Protein AF-A0A7Z9QP54-F1 (afdb_monomer_lite)

pLDDT: mean 73.48, std 19.68, range [30.89, 96.12]

Sequence (107 aa):
MEQYLAETIDINADGEYIERSTGVCNAVCNRSLRLAANALNRPDLLEPVRRNLDLSYHMLHADGTVVTSFSQRQDHGTRVVLVNMVDSYYSMARRDGNGFYAAVADW

Radius of gyration: 15.36 Å; chains: 1; bounding box: 36×28×47 Å

Structure (mmCIF, N/CA/C/O backbone):
data_AF-A0A7Z9QP54-F1
#
_entry.id   AF-A0A7Z9QP54-F1
#
loop_
_atom_site.group_PDB
_atom_site.id
_atom_site.type_symbol
_atom_site.label_atom_id
_atom_site.label_alt_id
_atom_site.label_comp_id
_atom_site.label_asym_id
_atom_site.label_entity_id
_atom_site.label_seq_id
_atom_site.pdbx_PDB_ins_code
_atom_site.Cartn_x
_atom_site.Cartn_y
_atom_site.Cartn_z
_atom_site.occupancy
_atom_site.B_iso_or_equiv
_atom_site.auth_seq_id
_atom_site.auth_comp_id
_atom_site.auth_asym_id
_atom_site.auth_atom_id
_atom_site.pdbx_PDB_model_num
ATOM 1 N N . MET A 1 1 ? -11.827 15.262 21.844 1.00 39.88 1 MET A N 1
ATOM 2 C CA . MET A 1 1 ? -10.782 14.219 21.728 1.00 39.88 1 MET A CA 1
ATOM 3 C C . MET A 1 1 ? -10.841 13.478 20.388 1.00 39.88 1 MET A C 1
ATOM 5 O O . MET A 1 1 ? -9.857 12.862 20.021 1.00 39.88 1 MET A O 1
ATOM 9 N N . GLU A 1 2 ? -11.927 13.596 19.613 1.00 42.34 2 GLU A N 1
ATOM 10 C CA . GLU A 1 2 ? -12.082 12.929 18.303 1.00 42.34 2 GLU A CA 1
ATOM 11 C C . GLU A 1 2 ? -11.486 13.699 17.108 1.00 42.34 2 GLU A C 1
ATOM 13 O O . GLU A 1 2 ? -11.373 13.157 16.016 1.00 42.34 2 GLU A O 1
ATOM 18 N N . GLN A 1 3 ? -11.063 14.952 17.298 1.00 38.28 3 GLN A N 1
ATOM 19 C CA . GLN A 1 3 ? -10.601 15.815 16.203 1.00 38.28 3 GLN A CA 1
ATOM 20 C C . GLN A 1 3 ? -9.215 15.433 15.652 1.00 38.28 3 GLN A C 1
ATOM 22 O O . GLN A 1 3 ? -8.909 15.770 14.518 1.00 38.28 3 GLN A O 1
ATOM 27 N N . TYR A 1 4 ? -8.416 14.676 16.412 1.00 41.81 4 TYR A N 1
ATOM 28 C CA . TYR A 1 4 ? -7.112 14.166 15.964 1.00 41.81 4 TYR A CA 1
ATOM 29 C C . TYR A 1 4 ? -7.232 12.918 15.066 1.00 41.81 4 TYR A C 1
ATOM 31 O O . TYR A 1 4 ? -6.280 12.534 14.403 1.00 41.81 4 TYR A O 1
ATOM 39 N N . LEU A 1 5 ? -8.410 12.279 15.020 1.00 45.19 5 LEU A N 1
ATOM 40 C CA . LEU A 1 5 ? -8.673 11.103 14.177 1.00 45.19 5 LEU A CA 1
ATOM 41 C C . LEU A 1 5 ? -9.434 11.447 12.883 1.00 45.19 5 LEU A C 1
ATOM 43 O O . LEU A 1 5 ? -9.745 10.554 12.096 1.00 45.19 5 LEU A O 1
ATOM 47 N N . ALA A 1 6 ? -9.777 12.727 12.704 1.00 46.09 6 ALA A N 1
ATOM 48 C CA . ALA A 1 6 ? -10.460 13.250 11.523 1.00 46.09 6 ALA A CA 1
ATOM 49 C C . ALA A 1 6 ? -9.482 13.735 10.441 1.00 46.09 6 ALA A C 1
ATOM 51 O O . ALA A 1 6 ? -9.923 14.088 9.348 1.00 46.09 6 ALA A O 1
ATOM 52 N N . GLU A 1 7 ? -8.176 13.748 10.727 1.00 56.44 7 GLU A N 1
ATOM 53 C CA . GLU A 1 7 ? -7.161 13.935 9.695 1.00 56.44 7 GLU A CA 1
ATOM 54 C C . GLU A 1 7 ? -7.234 12.750 8.727 1.00 56.44 7 GLU A C 1
ATOM 56 O O . GLU A 1 7 ? -6.937 11.601 9.060 1.00 56.44 7 GLU A O 1
ATOM 61 N N . THR A 1 8 ? -7.720 13.034 7.520 1.00 66.81 8 THR A N 1
ATOM 62 C CA . THR A 1 8 ? -7.589 12.144 6.370 1.00 66.81 8 THR A CA 1
ATOM 63 C C . THR A 1 8 ? -6.121 11.805 6.160 1.00 66.81 8 THR A C 1
ATOM 65 O O . THR A 1 8 ? -5.251 12.637 6.401 1.00 66.81 8 THR A O 1
ATOM 68 N N . ILE A 1 9 ? -5.850 10.586 5.693 1.00 75.62 9 ILE A N 1
ATOM 69 C CA . ILE A 1 9 ? -4.492 10.175 5.332 1.00 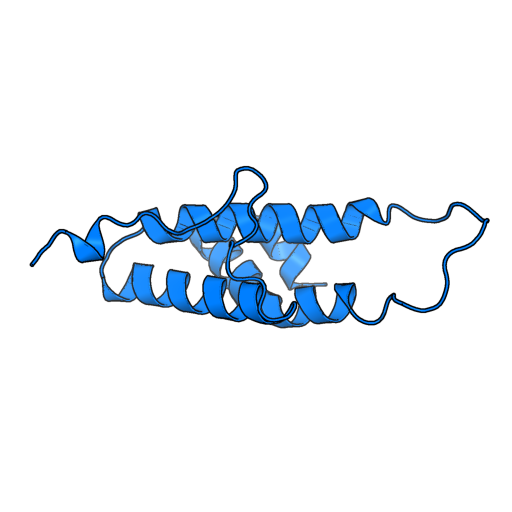75.62 9 ILE A CA 1
ATOM 70 C C . ILE A 1 9 ? -3.906 11.199 4.359 1.00 75.62 9 ILE A C 1
ATOM 72 O O . ILE A 1 9 ? -4.522 11.486 3.332 1.00 75.62 9 ILE A O 1
ATOM 76 N N . ASP A 1 10 ? -2.738 11.737 4.705 1.00 76.69 10 ASP A N 1
ATOM 77 C CA . ASP A 1 10 ? -2.082 12.810 3.961 1.00 76.69 10 ASP A CA 1
ATOM 78 C C . ASP A 1 10 ? -1.413 12.251 2.695 1.00 76.69 10 ASP A C 1
ATOM 80 O O . ASP A 1 10 ? -0.221 11.927 2.654 1.00 76.69 10 ASP A O 1
ATOM 84 N N . ILE A 1 11 ? -2.249 12.034 1.679 1.00 77.50 11 ILE A N 1
ATOM 85 C CA . ILE A 1 11 ? -1.896 11.515 0.360 1.00 77.50 11 ILE A CA 1
ATOM 86 C C . ILE A 1 11 ? -2.300 12.543 -0.696 1.00 77.50 11 ILE A C 1
ATOM 88 O O . ILE A 1 11 ? -3.422 13.059 -0.687 1.00 77.50 11 ILE A O 1
ATOM 92 N N . ASN A 1 12 ? -1.386 12.864 -1.610 1.00 78.19 12 ASN A N 1
ATOM 93 C CA . ASN A 1 12 ? -1.694 13.771 -2.710 1.00 78.19 12 ASN A CA 1
ATOM 94 C C . ASN A 1 12 ? -2.572 13.081 -3.777 1.00 78.19 12 ASN A C 1
ATOM 96 O O . ASN A 1 12 ? -2.871 11.886 -3.705 1.00 78.19 12 ASN A O 1
ATOM 100 N N . ALA A 1 13 ? -3.009 13.851 -4.777 1.00 76.06 13 ALA A N 1
ATOM 101 C CA . ALA A 1 13 ? -3.847 13.336 -5.861 1.00 76.06 13 ALA A CA 1
ATOM 102 C C . ALA A 1 13 ? -3.160 12.225 -6.674 1.00 76.06 13 ALA A C 1
ATOM 104 O O . ALA A 1 13 ? -3.844 11.337 -7.180 1.00 76.06 13 ALA A O 1
ATOM 105 N N . ASP A 1 14 ? -1.831 12.261 -6.755 1.00 70.25 14 ASP A N 1
ATOM 106 C CA . ASP A 1 14 ? -1.015 11.296 -7.485 1.00 70.25 14 ASP A CA 1
ATOM 107 C C . ASP A 1 14 ? -0.797 9.987 -6.712 1.00 70.25 14 ASP A C 1
ATOM 109 O O . ASP A 1 14 ? -0.373 9.005 -7.304 1.00 70.25 14 ASP A O 1
ATOM 113 N N . GLY A 1 15 ? -1.116 9.927 -5.414 1.00 70.75 15 GLY A N 1
ATOM 114 C CA . GLY A 1 15 ? -0.930 8.729 -4.590 1.00 70.75 15 GLY A CA 1
ATOM 115 C C . GLY A 1 15 ? 0.381 8.695 -3.794 1.00 70.75 15 GLY A C 1
ATOM 116 O O . GLY A 1 15 ? 0.723 7.660 -3.217 1.00 70.75 15 GLY A O 1
ATOM 117 N N . GLU A 1 16 ? 1.122 9.800 -3.727 1.00 76.25 16 GLU A N 1
ATOM 118 C CA . GLU A 1 1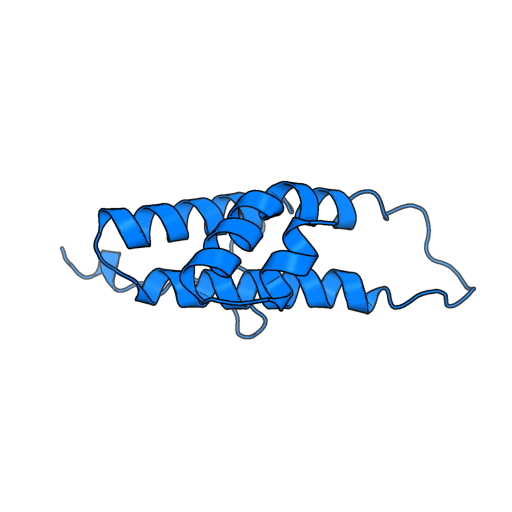6 ? 2.280 9.942 -2.842 1.00 76.25 16 GLU A CA 1
ATOM 119 C C . GLU A 1 16 ? 1.840 10.372 -1.447 1.00 76.25 16 GLU A C 1
ATOM 121 O O . GLU A 1 16 ? 1.105 11.350 -1.276 1.00 76.25 16 GLU A O 1
ATOM 126 N N . TYR A 1 17 ? 2.339 9.668 -0.433 1.00 80.25 17 TYR A N 1
ATOM 127 C CA . TYR A 1 17 ? 2.253 10.148 0.939 1.00 80.25 17 TYR A CA 1
ATOM 128 C C . TYR A 1 17 ? 3.154 11.375 1.104 1.00 80.25 17 TYR A C 1
ATOM 130 O O . TYR A 1 17 ? 4.283 11.404 0.611 1.00 80.25 17 TYR A O 1
ATOM 138 N N . ILE A 1 18 ? 2.665 12.393 1.808 1.00 67.62 18 ILE A N 1
ATOM 139 C CA . ILE A 1 18 ? 3.360 13.684 1.922 1.00 67.62 18 ILE A CA 1
ATOM 140 C C . ILE A 1 18 ? 4.608 13.610 2.823 1.00 67.62 18 ILE A C 1
ATOM 142 O O . ILE A 1 18 ? 5.519 14.435 2.693 1.00 67.62 18 ILE A O 1
ATOM 146 N N . GLU A 1 19 ? 4.733 12.586 3.674 1.00 59.88 19 GLU A N 1
ATOM 147 C CA . GLU A 1 19 ? 5.921 12.384 4.509 1.00 59.88 19 GLU A CA 1
ATOM 148 C C . GLU A 1 19 ? 7.141 11.924 3.676 1.00 59.88 19 GLU A C 1
ATOM 150 O O . GLU A 1 19 ? 7.387 10.740 3.448 1.00 59.88 19 GLU A O 1
ATOM 155 N N . ARG A 1 20 ? 7.939 12.901 3.224 1.00 54.81 20 ARG A N 1
ATOM 156 C CA . ARG A 1 20 ? 9.141 12.760 2.373 1.00 54.81 20 ARG A CA 1
ATOM 157 C C . ARG A 1 20 ? 10.380 12.159 3.064 1.00 54.81 20 ARG A C 1
ATOM 159 O O . ARG A 1 20 ? 11.502 12.616 2.836 1.00 54.81 20 ARG A O 1
ATOM 166 N N . SER A 1 21 ? 10.232 11.122 3.877 1.00 43.34 21 SER A N 1
ATOM 167 C CA . SER A 1 21 ? 11.365 10.518 4.591 1.00 43.34 21 SER A CA 1
ATOM 168 C C . SER A 1 21 ? 11.779 9.182 3.969 1.00 43.34 21 SER A C 1
ATOM 170 O O . SER A 1 21 ? 11.606 8.128 4.562 1.00 43.34 21 SER A O 1
ATOM 172 N N . THR A 1 22 ? 12.450 9.219 2.812 1.00 44.16 22 THR A N 1
ATOM 173 C CA . THR A 1 22 ? 13.074 8.050 2.140 1.00 44.16 22 THR A CA 1
ATOM 174 C C . THR A 1 22 ? 12.078 7.140 1.399 1.00 44.16 22 THR A C 1
ATOM 176 O O . THR A 1 22 ? 11.003 6.841 1.900 1.00 44.16 22 THR A O 1
ATOM 179 N N . GLY A 1 23 ? 12.448 6.608 0.224 1.00 51.28 23 GLY A N 1
ATOM 180 C CA . GLY A 1 23 ? 11.596 5.721 -0.603 1.00 51.28 23 GLY A CA 1
ATOM 181 C C . GLY A 1 23 ? 11.099 4.426 0.073 1.00 51.28 23 GLY A C 1
ATOM 182 O O . GLY A 1 23 ? 10.314 3.685 -0.509 1.00 51.28 23 GLY A O 1
ATOM 183 N N . VAL A 1 24 ? 11.521 4.159 1.313 1.00 58.75 24 VAL A N 1
ATOM 184 C CA . VAL A 1 24 ? 11.032 3.071 2.176 1.00 58.75 24 VAL A CA 1
ATOM 185 C C . VAL A 1 24 ? 9.700 3.428 2.861 1.00 58.75 24 VAL A C 1
ATOM 187 O O . VAL A 1 24 ? 8.942 2.521 3.206 1.00 58.75 24 VAL A O 1
ATOM 190 N N . CYS A 1 25 ? 9.367 4.717 3.019 1.00 70.62 25 CYS A N 1
ATOM 191 C CA . CYS A 1 25 ? 8.150 5.143 3.719 1.00 70.62 25 CYS A CA 1
ATOM 192 C C . CYS A 1 25 ? 6.873 4.611 3.070 1.00 70.62 25 CYS A C 1
ATOM 194 O O . CYS A 1 25 ? 6.013 4.116 3.785 1.00 70.62 25 CYS A O 1
ATOM 196 N N . ASN A 1 26 ? 6.766 4.585 1.741 1.00 79.50 26 ASN A N 1
ATOM 197 C CA . ASN A 1 26 ? 5.547 4.108 1.079 1.00 79.50 26 ASN A CA 1
ATOM 198 C C . ASN A 1 26 ? 5.205 2.650 1.441 1.00 79.50 26 ASN A C 1
ATOM 200 O O . ASN A 1 26 ? 4.051 2.332 1.723 1.00 79.50 26 ASN A O 1
ATOM 204 N N . ALA A 1 27 ? 6.207 1.767 1.516 1.00 83.69 27 ALA A N 1
ATOM 205 C CA . ALA A 1 27 ? 6.009 0.380 1.937 1.00 83.69 27 ALA A CA 1
ATOM 206 C C . ALA A 1 27 ? 5.551 0.280 3.403 1.00 83.69 27 ALA A C 1
ATOM 208 O O . ALA A 1 27 ? 4.636 -0.481 3.728 1.00 83.69 27 ALA A O 1
ATOM 209 N N . VAL A 1 28 ? 6.156 1.080 4.287 1.00 85.81 28 VAL A N 1
ATOM 210 C CA . VAL A 1 28 ? 5.802 1.132 5.714 1.00 85.81 28 VAL A CA 1
ATOM 211 C C . VAL A 1 28 ? 4.394 1.700 5.908 1.00 85.81 28 VAL A C 1
ATOM 213 O O . VAL A 1 28 ? 3.605 1.114 6.653 1.00 85.81 28 VAL A O 1
ATOM 216 N N . CYS A 1 29 ? 4.045 2.780 5.209 1.00 88.25 29 CYS A N 1
ATOM 217 C CA . CYS A 1 29 ? 2.724 3.403 5.220 1.00 88.25 29 CYS A CA 1
ATOM 218 C C . CYS A 1 29 ? 1.659 2.430 4.709 1.00 88.25 29 CYS A C 1
ATOM 220 O O . CYS A 1 29 ? 0.688 2.175 5.420 1.00 88.25 29 CYS A O 1
ATOM 222 N N . ASN A 1 30 ? 1.878 1.798 3.550 1.00 91.25 30 ASN A N 1
ATOM 223 C CA . ASN A 1 30 ? 0.954 0.806 2.994 1.00 91.25 30 ASN A CA 1
ATOM 224 C C . ASN A 1 30 ? 0.710 -0.343 3.973 1.00 91.25 30 ASN A C 1
ATOM 226 O O . ASN A 1 30 ? -0.437 -0.698 4.251 1.00 91.25 30 ASN A O 1
ATOM 230 N N . ARG A 1 31 ? 1.776 -0.891 4.567 1.00 92.31 31 ARG A N 1
ATOM 231 C CA . ARG A 1 31 ? 1.654 -1.950 5.572 1.00 92.31 31 ARG A CA 1
ATOM 232 C C . ARG A 1 31 ? 0.876 -1.481 6.802 1.00 92.31 31 ARG A C 1
ATOM 234 O O . ARG A 1 31 ? -0.013 -2.193 7.265 1.00 92.31 31 ARG A O 1
ATOM 241 N N . SER A 1 32 ? 1.190 -0.299 7.322 1.00 91.25 32 SER A N 1
ATOM 242 C CA . SER A 1 32 ? 0.556 0.257 8.523 1.00 91.25 32 SER A CA 1
ATOM 243 C C . SER A 1 32 ? -0.933 0.509 8.304 1.00 91.25 32 SER A C 1
ATOM 245 O O . SER A 1 32 ? -1.750 0.088 9.120 1.00 91.25 32 SER A O 1
ATOM 247 N N . LEU A 1 33 ? -1.300 1.096 7.164 1.00 92.31 33 LEU A N 1
ATOM 248 C CA . LEU A 1 33 ? -2.688 1.360 6.790 1.00 92.31 33 LEU A CA 1
ATOM 249 C C . LEU A 1 33 ?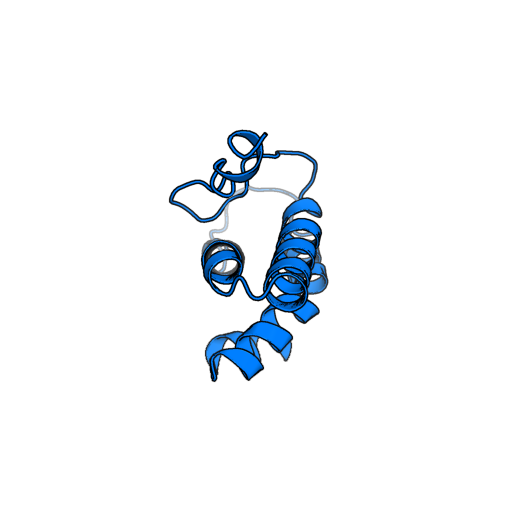 -3.481 0.074 6.570 1.00 92.31 33 LEU A C 1
ATOM 251 O O . LEU A 1 33 ? -4.600 -0.038 7.062 1.00 92.31 33 LEU A O 1
ATOM 255 N N . ARG A 1 34 ? -2.898 -0.938 5.918 1.00 95.31 34 ARG A N 1
ATOM 256 C CA . ARG A 1 34 ? -3.544 -2.253 5.775 1.00 95.31 34 ARG A CA 1
ATOM 257 C C . ARG A 1 34 ? -3.808 -2.920 7.124 1.00 95.31 34 ARG A C 1
ATOM 259 O O . ARG A 1 34 ? -4.882 -3.486 7.331 1.00 95.31 34 ARG A O 1
ATOM 266 N N . LEU A 1 35 ? -2.835 -2.875 8.036 1.00 94.56 35 LEU A N 1
ATOM 267 C CA . LEU A 1 35 ? -2.987 -3.437 9.379 1.00 94.56 35 LEU A CA 1
ATOM 268 C C . LEU A 1 35 ? -4.038 -2.665 10.184 1.00 94.56 35 LEU A C 1
ATOM 270 O O . LEU A 1 35 ? -4.904 -3.290 10.793 1.00 94.56 35 LEU A O 1
ATOM 274 N N . ALA A 1 36 ? -4.016 -1.332 10.129 1.00 93.12 36 ALA A N 1
ATOM 275 C CA . ALA A 1 36 ? -5.004 -0.476 10.778 1.00 93.12 36 ALA A CA 1
ATOM 276 C C . ALA A 1 36 ? -6.419 -0.703 10.222 1.00 93.12 36 ALA A C 1
ATOM 278 O O . ALA A 1 36 ? -7.361 -0.825 11.001 1.00 93.12 36 ALA A O 1
ATOM 279 N N . ALA A 1 37 ? -6.571 -0.852 8.902 1.00 94.12 37 ALA A N 1
ATOM 280 C CA . ALA A 1 37 ? -7.852 -1.148 8.264 1.00 94.12 37 ALA A CA 1
ATOM 281 C C . ALA A 1 37 ? -8.497 -2.415 8.839 1.00 94.12 37 ALA A C 1
ATOM 283 O O . ALA A 1 37 ? -9.700 -2.441 9.101 1.00 94.12 37 ALA A O 1
ATOM 284 N N . ASN A 1 38 ? -7.690 -3.455 9.068 1.00 93.06 38 ASN A N 1
ATOM 285 C CA . ASN A 1 38 ? -8.153 -4.707 9.661 1.00 93.06 38 ASN A CA 1
ATOM 286 C C . ASN A 1 38 ? -8.403 -4.571 11.168 1.00 93.06 38 ASN A C 1
ATOM 288 O O . ASN A 1 38 ? -9.454 -4.981 11.646 1.00 93.06 38 ASN A O 1
ATOM 292 N N . ALA A 1 39 ? -7.465 -3.985 11.916 1.00 95.25 39 ALA A N 1
ATOM 293 C CA . ALA A 1 39 ? -7.557 -3.873 13.372 1.00 95.25 39 ALA A CA 1
ATOM 294 C C . ALA A 1 39 ? -8.711 -2.967 13.833 1.00 95.25 39 ALA A C 1
ATOM 296 O O . ALA A 1 39 ? -9.303 -3.207 14.882 1.00 95.25 39 ALA A O 1
ATOM 297 N N . LEU A 1 40 ? -9.032 -1.937 13.048 1.00 93.19 40 LEU A N 1
ATOM 298 C CA . LEU A 1 40 ? -10.049 -0.936 13.371 1.00 93.19 40 LEU A CA 1
ATOM 299 C C . LEU A 1 40 ? -11.362 -1.140 12.603 1.00 93.19 40 LEU A C 1
ATOM 301 O O . LEU A 1 40 ? -12.279 -0.342 12.770 1.00 93.19 40 LEU A O 1
ATOM 305 N N . ASN A 1 41 ? -11.467 -2.174 11.758 1.00 92.25 41 ASN A N 1
ATOM 306 C CA . ASN A 1 41 ? -12.589 -2.372 10.829 1.00 92.25 41 ASN A CA 1
ATOM 307 C C . ASN A 1 41 ? -12.880 -1.128 9.963 1.00 92.25 41 ASN A C 1
ATOM 309 O O . ASN A 1 41 ? -14.031 -0.750 9.748 1.00 92.25 41 ASN A O 1
ATOM 313 N N . ARG A 1 42 ? -11.819 -0.487 9.463 1.00 92.06 42 ARG A N 1
ATOM 314 C CA . ARG A 1 42 ? -11.856 0.745 8.659 1.00 92.06 42 ARG A CA 1
ATOM 315 C C . ARG A 1 42 ? -11.356 0.475 7.236 1.00 92.06 42 ARG A C 1
ATOM 317 O O . ARG A 1 42 ? -10.202 0.769 6.923 1.00 92.06 42 ARG A O 1
ATOM 324 N N . PRO A 1 43 ? -12.176 -0.144 6.363 1.00 92.94 43 PRO A N 1
ATOM 325 C CA . PRO A 1 43 ? -11.757 -0.504 5.006 1.00 92.94 43 PRO A CA 1
ATOM 326 C C . PRO A 1 43 ? -11.441 0.712 4.124 1.00 92.94 43 PRO A C 1
ATOM 328 O O . PRO A 1 43 ? -10.742 0.568 3.125 1.00 92.94 43 PRO A O 1
ATOM 331 N N . ASP A 1 44 ? -11.914 1.900 4.497 1.00 90.50 44 ASP A N 1
ATOM 332 C CA . ASP A 1 44 ? -11.598 3.176 3.854 1.00 90.50 44 ASP A CA 1
ATOM 333 C C . ASP A 1 44 ? -10.098 3.515 3.896 1.00 90.50 44 ASP A C 1
ATOM 335 O O . ASP A 1 44 ? -9.586 4.131 2.965 1.00 90.50 44 ASP A O 1
ATOM 339 N N . LEU A 1 45 ? -9.356 3.012 4.891 1.00 91.88 45 LEU A N 1
ATOM 340 C CA . LEU A 1 45 ? -7.897 3.174 4.973 1.00 91.88 45 LEU A CA 1
ATOM 341 C C . LEU A 1 45 ? -7.132 2.431 3.866 1.00 91.88 45 LEU A C 1
ATOM 343 O O . LEU A 1 45 ? -5.927 2.621 3.721 1.00 91.88 45 LEU A O 1
ATOM 347 N N . LEU A 1 46 ? -7.805 1.585 3.083 1.00 94.31 46 LEU A N 1
ATOM 348 C CA . LEU A 1 46 ? -7.200 0.874 1.955 1.00 94.31 46 LEU A CA 1
ATOM 349 C C . LEU A 1 46 ? -7.211 1.684 0.664 1.00 94.31 46 LEU A C 1
ATOM 351 O O . LEU A 1 46 ? -6.459 1.364 -0.250 1.00 94.31 46 LEU A O 1
ATOM 355 N N . GLU A 1 47 ? -8.042 2.720 0.575 1.00 93.25 47 GLU A N 1
ATOM 356 C CA . GLU A 1 47 ? -8.091 3.574 -0.610 1.00 93.25 47 GLU A CA 1
ATOM 357 C C . GLU A 1 47 ? -6.755 4.304 -0.860 1.00 93.25 47 GLU A C 1
ATOM 359 O O . GLU A 1 47 ? -6.236 4.213 -1.973 1.00 93.25 47 GLU A O 1
ATOM 364 N N . PRO A 1 48 ? -6.105 4.918 0.150 1.00 90.06 48 PRO A N 1
ATOM 365 C CA . PRO A 1 48 ? -4.758 5.468 -0.014 1.00 90.06 48 PRO A CA 1
ATOM 366 C C . PRO A 1 48 ? -3.717 4.416 -0.427 1.00 90.06 48 PRO A C 1
ATOM 368 O O . PRO A 1 48 ? -2.842 4.700 -1.239 1.00 90.06 48 PRO A O 1
ATOM 371 N N . VAL A 1 49 ? -3.846 3.180 0.076 1.00 92.50 49 VAL A N 1
ATOM 372 C CA . VAL A 1 49 ? -2.943 2.070 -0.270 1.00 92.50 49 VAL A CA 1
ATOM 373 C C . VAL A 1 49 ? -3.045 1.732 -1.754 1.00 92.50 49 VAL A C 1
ATOM 375 O O . VAL A 1 49 ? -2.018 1.586 -2.406 1.00 92.50 49 VAL A O 1
ATOM 378 N N . ARG A 1 50 ? -4.263 1.646 -2.306 1.00 93.19 50 ARG A N 1
ATOM 379 C CA . ARG A 1 50 ? -4.468 1.388 -3.742 1.00 93.19 50 ARG A CA 1
ATOM 380 C C . ARG A 1 50 ? -3.828 2.471 -4.598 1.00 9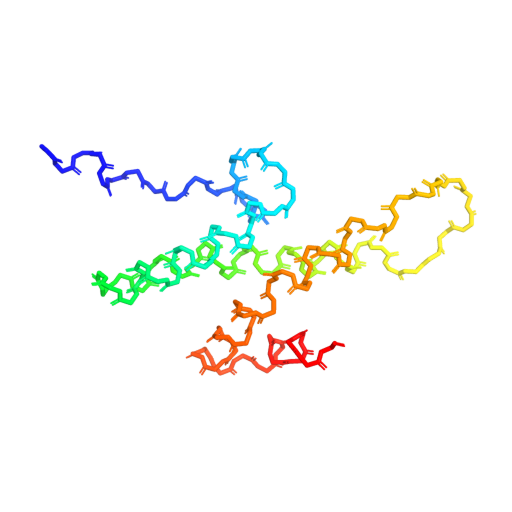3.19 50 ARG A C 1
ATOM 382 O O . ARG A 1 50 ? -3.019 2.153 -5.459 1.00 93.19 50 ARG A O 1
ATOM 389 N N . ARG A 1 51 ? -4.099 3.742 -4.286 1.00 90.00 51 ARG A N 1
ATOM 390 C CA . ARG A 1 51 ? -3.521 4.885 -5.013 1.00 90.00 51 ARG A CA 1
ATOM 391 C C . ARG A 1 51 ? -1.999 4.862 -5.006 1.00 90.00 51 ARG A C 1
ATOM 393 O O . ARG A 1 51 ? -1.376 5.086 -6.037 1.00 90.00 51 ARG A O 1
ATOM 400 N N . ASN A 1 52 ? -1.398 4.546 -3.860 1.00 89.50 52 ASN A N 1
ATOM 401 C CA . ASN A 1 52 ? 0.052 4.459 -3.763 1.00 89.50 52 ASN A CA 1
ATOM 402 C C . ASN A 1 52 ? 0.636 3.275 -4.553 1.00 89.50 52 ASN A C 1
ATOM 404 O O . ASN A 1 52 ? 1.690 3.422 -5.175 1.00 89.50 52 ASN A O 1
ATOM 408 N N . LEU A 1 53 ? -0.027 2.113 -4.550 1.00 89.12 53 LEU A N 1
ATOM 409 C CA . LEU A 1 53 ? 0.383 0.959 -5.358 1.00 89.12 53 LEU A CA 1
ATOM 410 C C . LEU A 1 53 ? 0.267 1.267 -6.859 1.00 89.12 53 LEU A C 1
ATOM 412 O O . LEU A 1 53 ? 1.215 1.026 -7.602 1.00 89.12 53 LEU A O 1
ATOM 416 N N . ASP A 1 54 ? -0.835 1.877 -7.294 1.00 88.38 54 ASP A N 1
ATOM 417 C CA . ASP A 1 54 ? -1.043 2.263 -8.694 1.00 88.38 54 ASP A CA 1
ATOM 418 C C . ASP A 1 54 ? 0.042 3.243 -9.169 1.00 88.38 54 ASP A C 1
ATOM 420 O O . ASP A 1 54 ? 0.679 3.023 -10.203 1.00 88.38 54 ASP A O 1
ATOM 424 N N . LEU A 1 55 ? 0.340 4.273 -8.369 1.00 83.12 55 LEU A N 1
ATOM 425 C CA . LEU A 1 55 ? 1.438 5.199 -8.644 1.00 83.12 55 LEU A CA 1
ATOM 426 C C . LEU A 1 55 ? 2.789 4.484 -8.729 1.00 83.12 55 LEU A C 1
ATOM 428 O O . LEU A 1 55 ? 3.567 4.731 -9.650 1.00 83.12 55 LEU A O 1
ATOM 432 N N . SER A 1 56 ? 3.076 3.602 -7.772 1.00 79.00 56 SER A N 1
ATOM 433 C CA . SER A 1 56 ? 4.363 2.903 -7.695 1.00 79.00 56 SER A CA 1
ATOM 434 C C . SER A 1 56 ? 4.608 2.034 -8.932 1.00 79.00 56 SER A C 1
ATOM 436 O O . SER A 1 56 ? 5.746 1.924 -9.390 1.00 79.00 56 SER A O 1
ATOM 438 N N . TYR A 1 57 ? 3.553 1.465 -9.521 1.00 75.62 57 TYR A N 1
ATOM 439 C CA . TYR A 1 57 ? 3.648 0.795 -10.815 1.00 75.62 57 TYR A CA 1
ATOM 440 C C . TYR A 1 57 ? 3.830 1.774 -11.982 1.00 75.62 57 TYR A C 1
ATOM 442 O O . TYR A 1 57 ? 4.653 1.536 -12.864 1.00 75.62 57 TYR A O 1
ATOM 450 N N . HIS A 1 58 ? 3.109 2.896 -12.010 1.00 72.12 58 HIS A N 1
ATOM 451 C CA . HIS A 1 58 ? 3.298 3.898 -13.062 1.00 72.12 58 HIS A CA 1
ATOM 452 C C . HIS A 1 58 ? 4.700 4.507 -13.052 1.00 72.12 58 HIS A C 1
ATOM 454 O O . HIS A 1 58 ? 5.236 4.781 -14.119 1.00 72.12 58 HIS A O 1
ATOM 460 N N . MET A 1 59 ? 5.336 4.642 -11.889 1.00 63.75 59 MET A N 1
ATOM 461 C CA . MET A 1 59 ? 6.743 5.035 -11.783 1.00 63.75 59 MET A CA 1
ATOM 462 C C . MET A 1 59 ? 7.704 3.982 -12.357 1.00 63.75 59 MET A C 1
ATOM 464 O O . MET A 1 59 ? 8.752 4.351 -12.878 1.00 63.75 59 MET A O 1
ATOM 468 N N . LEU A 1 60 ? 7.341 2.693 -12.322 1.00 60.38 60 LEU A N 1
ATOM 469 C CA . LEU A 1 60 ? 8.069 1.632 -13.028 1.00 60.38 60 LEU A CA 1
ATOM 470 C C . LEU A 1 60 ? 7.881 1.756 -14.549 1.00 60.38 60 LEU A C 1
ATOM 472 O O . LEU A 1 60 ? 8.839 1.624 -15.299 1.00 60.38 60 LEU A O 1
ATOM 476 N N . HIS A 1 61 ? 6.658 2.038 -15.013 1.00 56.22 61 HIS A N 1
ATOM 477 C CA . HIS A 1 61 ? 6.360 2.172 -16.444 1.00 56.22 61 HIS A CA 1
ATOM 478 C C . HIS A 1 61 ? 6.798 3.517 -17.050 1.00 56.22 61 HIS A C 1
ATOM 480 O O . HIS A 1 61 ? 7.026 3.591 -18.253 1.00 56.22 61 HIS A O 1
ATOM 486 N N . ALA A 1 62 ? 6.962 4.571 -16.246 1.00 48.97 62 ALA A N 1
ATOM 487 C CA . ALA A 1 62 ? 7.510 5.858 -16.675 1.00 48.97 62 ALA A CA 1
ATOM 488 C C . ALA A 1 62 ? 8.997 5.769 -17.071 1.00 48.97 62 ALA A C 1
ATOM 490 O O . ALA A 1 62 ? 9.506 6.699 -17.695 1.00 48.97 62 ALA A O 1
ATOM 491 N N . ASP A 1 63 ? 9.678 4.654 -16.765 1.00 49.28 63 ASP A N 1
ATOM 492 C CA . ASP A 1 63 ? 10.985 4.337 -17.348 1.00 49.28 63 ASP A CA 1
ATOM 493 C C . ASP A 1 63 ? 10.886 3.741 -18.761 1.00 49.28 63 ASP A C 1
ATOM 495 O O . ASP A 1 63 ? 11.863 3.851 -19.498 1.00 49.28 63 ASP A O 1
ATOM 499 N N . GLY A 1 64 ? 9.719 3.179 -19.132 1.00 42.72 64 GLY A N 1
ATOM 500 C CA . GLY A 1 64 ? 9.190 2.836 -20.466 1.00 42.72 64 GLY A CA 1
ATOM 501 C C . GLY A 1 64 ? 10.087 2.121 -21.493 1.00 42.72 64 GLY A C 1
ATOM 502 O O . GLY A 1 64 ? 9.598 1.719 -22.546 1.00 42.72 64 GLY A O 1
ATOM 503 N N . THR A 1 65 ? 11.370 1.920 -21.199 1.00 41.31 65 THR A N 1
ATOM 504 C CA . THR A 1 65 ? 12.549 1.656 -22.050 1.00 41.31 65 THR A CA 1
ATOM 505 C C . THR A 1 65 ? 13.076 2.797 -22.971 1.00 41.31 65 THR A C 1
ATOM 507 O O . THR A 1 65 ? 12.367 3.347 -23.805 1.00 41.31 65 THR A O 1
ATOM 510 N N . VAL A 1 66 ? 14.389 3.086 -22.810 1.00 43.81 66 VAL A N 1
ATOM 511 C CA . VAL A 1 66 ? 15.420 3.807 -23.622 1.00 43.81 66 VAL A CA 1
ATOM 512 C C . VAL A 1 66 ? 15.012 5.011 -24.503 1.00 43.81 66 VAL A C 1
ATOM 514 O O . VAL A 1 66 ? 14.643 4.860 -25.665 1.00 43.81 66 VAL A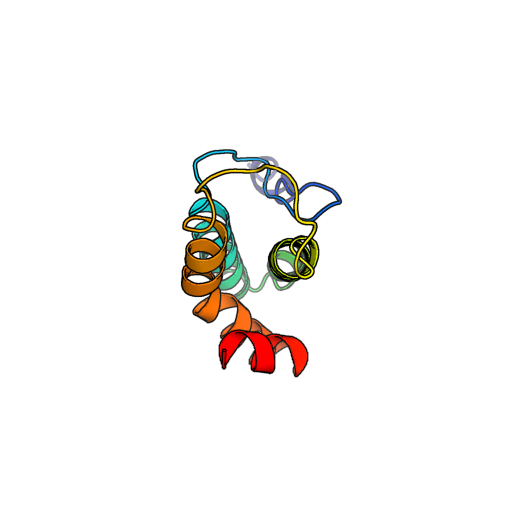 O 1
ATOM 517 N N . VAL A 1 67 ? 15.386 6.219 -24.047 1.00 30.89 67 VAL A N 1
ATOM 518 C CA . VAL A 1 67 ? 16.059 7.218 -24.902 1.00 30.89 67 VAL A CA 1
ATOM 519 C C . VAL A 1 67 ? 17.543 7.212 -24.549 1.00 30.89 67 VAL A C 1
ATOM 521 O O . VAL A 1 67 ? 17.962 7.606 -23.462 1.00 30.89 67 VAL A O 1
ATOM 524 N N . THR A 1 68 ? 18.358 6.772 -25.504 1.00 46.12 68 THR A N 1
ATOM 525 C CA . THR A 1 68 ? 19.773 7.115 -25.577 1.00 46.12 68 THR A CA 1
ATOM 526 C C . THR A 1 68 ? 19.901 8.632 -25.607 1.00 46.12 68 THR A C 1
ATOM 528 O O . THR A 1 68 ? 19.742 9.236 -26.664 1.00 46.12 68 THR A O 1
ATOM 531 N N . SER A 1 69 ? 20.148 9.245 -24.455 1.00 40.44 69 SER A N 1
ATOM 532 C CA . SER A 1 69 ? 21.059 10.378 -24.254 1.00 40.44 69 SER A CA 1
ATOM 533 C C . SER A 1 69 ? 20.921 10.871 -22.817 1.00 40.44 69 SER A C 1
ATOM 535 O O . SER A 1 69 ? 19.985 11.578 -22.471 1.00 40.44 69 SER A O 1
ATOM 537 N N . PHE A 1 70 ? 21.913 10.487 -22.013 1.00 41.22 70 PHE A N 1
ATOM 538 C CA . PHE A 1 70 ? 22.275 11.054 -20.714 1.00 41.22 70 PHE A CA 1
ATOM 539 C C . PHE A 1 70 ? 21.213 11.040 -19.606 1.00 41.22 70 PHE A C 1
ATOM 541 O O . PHE A 1 70 ? 20.583 12.051 -19.314 1.00 41.22 70 PHE A O 1
ATOM 548 N N . SER A 1 71 ? 21.191 9.965 -18.817 1.00 35.19 71 SER A N 1
ATOM 549 C CA . SER A 1 71 ? 21.201 10.134 -17.359 1.00 35.19 71 SER A CA 1
ATOM 550 C C . SER A 1 71 ? 21.816 8.929 -16.661 1.00 35.19 71 SER A C 1
ATOM 552 O O . SER A 1 71 ? 21.622 7.781 -17.043 1.00 35.19 71 SER A O 1
ATOM 554 N N . GLN A 1 72 ? 22.704 9.231 -15.722 1.00 44.91 72 GLN A N 1
ATOM 555 C CA . GLN A 1 72 ? 23.671 8.314 -15.140 1.00 44.91 72 GLN A CA 1
ATOM 556 C C . GLN A 1 72 ? 23.079 7.574 -13.932 1.00 44.91 72 GLN A C 1
ATOM 558 O O . GLN A 1 72 ? 22.512 8.204 -13.050 1.00 44.91 72 GLN A O 1
ATOM 563 N N . ARG A 1 73 ? 23.339 6.264 -13.837 1.00 44.56 73 ARG A N 1
ATOM 564 C CA . ARG A 1 73 ? 23.595 5.513 -12.587 1.00 44.56 73 ARG A CA 1
ATOM 565 C C . ARG A 1 73 ? 22.671 5.779 -11.368 1.00 44.56 73 ARG A C 1
ATOM 567 O O . ARG A 1 73 ? 23.190 5.888 -10.258 1.00 44.56 73 ARG A O 1
ATOM 574 N N . GLN A 1 74 ? 21.339 5.798 -11.512 1.00 42.56 74 GLN A N 1
ATOM 575 C CA . GLN A 1 74 ? 20.418 5.851 -10.348 1.00 42.56 74 GLN A CA 1
ATOM 576 C C . GLN A 1 74 ? 19.350 4.736 -10.258 1.00 42.56 74 GLN A C 1
ATOM 578 O O . GLN A 1 74 ? 18.564 4.726 -9.311 1.00 42.56 74 GLN A O 1
ATOM 583 N N . ASP A 1 75 ? 19.391 3.709 -11.111 1.00 51.53 75 ASP A N 1
ATOM 584 C CA . ASP A 1 75 ? 18.367 2.638 -11.182 1.00 51.53 75 ASP A CA 1
ATOM 585 C C . ASP A 1 75 ? 18.324 1.665 -9.982 1.00 51.53 75 ASP A C 1
ATOM 587 O O . ASP A 1 75 ? 17.532 0.723 -9.948 1.00 51.53 75 ASP A O 1
ATOM 591 N N . HIS A 1 76 ? 19.155 1.875 -8.957 1.00 49.62 76 HIS A N 1
ATOM 592 C CA . HIS A 1 76 ? 19.124 1.060 -7.739 1.00 49.62 76 HIS A CA 1
ATOM 593 C C . HIS A 1 76 ? 17.929 1.405 -6.824 1.00 49.62 76 HIS A C 1
ATOM 595 O O . HIS A 1 76 ? 17.573 0.608 -5.962 1.00 49.62 76 HIS A O 1
ATOM 601 N N . GLY A 1 77 ? 17.289 2.569 -6.998 1.00 55.00 77 GLY A N 1
ATOM 602 C CA . GLY A 1 77 ? 16.187 3.022 -6.138 1.00 55.00 77 GLY A CA 1
ATOM 603 C C . GLY A 1 77 ? 14.833 2.382 -6.462 1.00 55.00 77 GLY A C 1
ATOM 604 O O . GLY A 1 77 ? 14.181 1.837 -5.574 1.00 55.00 77 GLY A O 1
ATOM 605 N N . THR A 1 78 ? 14.417 2.401 -7.730 1.00 56.47 78 THR A N 1
ATOM 606 C CA . THR A 1 78 ? 13.049 2.037 -8.155 1.00 56.47 78 THR A CA 1
ATOM 607 C C . THR A 1 78 ? 12.729 0.560 -7.933 1.00 56.47 78 THR A C 1
ATOM 609 O O . THR A 1 78 ? 11.672 0.215 -7.405 1.00 56.47 78 THR A O 1
ATOM 612 N N . ARG A 1 79 ? 13.671 -0.337 -8.252 1.00 59.81 79 ARG A N 1
ATOM 613 C CA . ARG A 1 79 ? 13.485 -1.781 -8.042 1.00 59.81 79 ARG A CA 1
ATOM 614 C C . ARG A 1 79 ? 13.382 -2.143 -6.557 1.00 59.81 79 ARG A C 1
ATOM 616 O O . ARG A 1 79 ? 12.597 -3.013 -6.192 1.00 59.81 79 ARG A O 1
ATOM 623 N N . VAL A 1 80 ? 14.143 -1.463 -5.697 1.00 58.59 80 VAL A N 1
ATOM 624 C CA . VAL A 1 80 ? 14.098 -1.673 -4.241 1.00 58.59 80 VAL A CA 1
ATOM 625 C C . VAL A 1 80 ? 12.747 -1.237 -3.663 1.00 58.59 80 VAL A C 1
ATOM 627 O O . VAL A 1 80 ? 12.229 -1.901 -2.766 1.00 58.59 80 VAL A O 1
ATOM 630 N N . VAL A 1 81 ? 12.138 -0.175 -4.201 1.00 61.75 81 VAL A N 1
ATOM 631 C CA . VAL A 1 81 ? 10.808 0.292 -3.773 1.00 61.75 81 VAL A CA 1
ATOM 632 C C . VAL A 1 81 ? 9.737 -0.780 -4.007 1.00 61.75 81 VAL A C 1
ATOM 634 O O . VAL A 1 81 ? 8.990 -1.082 -3.078 1.00 61.75 81 VAL A O 1
ATOM 637 N N . LEU A 1 82 ? 9.703 -1.424 -5.181 1.00 66.56 82 LEU A N 1
ATOM 638 C CA . LEU A 1 82 ? 8.717 -2.479 -5.463 1.00 66.56 82 LEU A CA 1
ATOM 639 C C . LEU A 1 82 ? 8.915 -3.733 -4.613 1.00 66.56 82 LEU A C 1
ATOM 641 O O . LEU A 1 82 ? 7.937 -4.250 -4.078 1.00 66.56 82 LEU A O 1
ATOM 645 N N . VAL A 1 83 ? 10.162 -4.182 -4.421 1.00 72.25 83 VAL A N 1
ATOM 646 C CA . VAL A 1 83 ? 10.464 -5.348 -3.567 1.00 72.25 83 VAL A CA 1
ATOM 647 C C . VAL A 1 83 ? 9.927 -5.138 -2.149 1.00 72.25 83 VAL A C 1
ATOM 649 O O . VAL A 1 83 ? 9.339 -6.043 -1.560 1.00 72.25 83 VAL A O 1
ATOM 652 N N . ASN A 1 84 ? 10.046 -3.920 -1.620 1.00 78.38 84 ASN A N 1
ATOM 653 C CA . ASN A 1 84 ? 9.526 -3.586 -0.295 1.00 78.38 84 ASN A CA 1
ATOM 654 C C . ASN A 1 84 ? 7.986 -3.524 -0.241 1.00 78.38 84 ASN A C 1
ATOM 656 O O . ASN A 1 84 ? 7.413 -3.558 0.847 1.00 78.38 84 ASN A O 1
ATOM 660 N N . MET A 1 85 ? 7.302 -3.455 -1.386 1.00 84.94 85 MET A N 1
ATOM 661 C CA . MET A 1 85 ? 5.841 -3.369 -1.489 1.00 84.94 85 MET A CA 1
ATOM 662 C C . MET A 1 85 ? 5.152 -4.683 -1.865 1.00 84.94 85 MET A C 1
ATOM 664 O O . MET A 1 85 ? 3.921 -4.723 -1.839 1.00 84.94 85 MET A O 1
ATOM 668 N N . VAL A 1 86 ? 5.895 -5.755 -2.168 1.00 88.50 86 VAL A N 1
ATOM 669 C CA . VAL A 1 86 ? 5.339 -7.051 -2.618 1.00 88.50 86 VAL A CA 1
ATOM 670 C C . VAL A 1 86 ? 4.245 -7.571 -1.679 1.00 88.50 86 VAL A C 1
ATOM 672 O O . VAL A 1 86 ? 3.184 -7.986 -2.139 1.00 88.50 86 VAL A O 1
ATOM 675 N N . ASP A 1 87 ? 4.439 -7.469 -0.360 1.00 91.50 87 ASP A N 1
ATOM 676 C CA . ASP A 1 87 ? 3.424 -7.850 0.639 1.00 91.50 87 ASP A CA 1
ATOM 677 C C . ASP A 1 87 ? 2.102 -7.081 0.463 1.00 91.50 87 ASP A C 1
ATOM 679 O O . ASP A 1 87 ? 1.010 -7.648 0.570 1.00 91.50 87 ASP A O 1
ATOM 683 N N . SER A 1 88 ? 2.190 -5.784 0.166 1.00 93.06 88 SER A N 1
ATOM 684 C CA . SER A 1 88 ? 1.011 -4.942 -0.023 1.00 93.06 88 SER A CA 1
ATOM 685 C C . SER A 1 88 ? 0.317 -5.241 -1.350 1.00 93.06 88 SER A C 1
ATOM 687 O O . SER A 1 88 ? -0.904 -5.394 -1.341 1.00 93.06 88 SER A O 1
ATOM 689 N N . TYR A 1 89 ? 1.063 -5.433 -2.445 1.00 92.38 89 TYR A N 1
ATOM 690 C CA . TYR A 1 89 ? 0.494 -5.888 -3.720 1.00 92.38 89 TYR A CA 1
ATOM 691 C C . TYR A 1 89 ? -0.229 -7.222 -3.568 1.00 92.38 89 TYR A C 1
ATOM 693 O O . TYR A 1 89 ? -1.406 -7.332 -3.897 1.00 92.38 89 TYR A O 1
ATOM 701 N N . TYR A 1 90 ? 0.432 -8.217 -2.982 1.00 93.81 90 TYR A N 1
ATOM 702 C CA . TYR A 1 90 ? -0.132 -9.547 -2.800 1.00 93.81 90 TYR A CA 1
ATOM 703 C C . TYR A 1 90 ? -1.392 -9.544 -1.932 1.00 93.81 90 TYR A C 1
ATOM 705 O O . TYR A 1 90 ? -2.406 -10.171 -2.258 1.00 93.81 9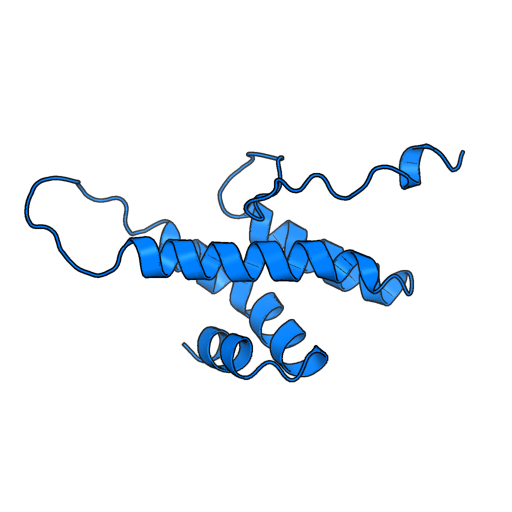0 TYR A O 1
ATOM 713 N N . SER A 1 91 ? -1.354 -8.819 -0.812 1.00 94.94 91 SER A N 1
ATOM 714 C CA . SER A 1 91 ? -2.506 -8.758 0.075 1.00 94.94 91 SER A CA 1
ATOM 715 C C . SER A 1 91 ? -3.689 -8.036 -0.562 1.00 94.94 91 SER A C 1
ATOM 717 O O . SER A 1 91 ? -4.824 -8.457 -0.333 1.00 94.94 91 SER A O 1
ATOM 719 N N . MET A 1 92 ? -3.448 -6.966 -1.322 1.00 96.12 92 MET A N 1
ATOM 720 C CA . MET A 1 92 ? -4.512 -6.242 -2.019 1.00 96.12 92 MET A CA 1
ATOM 721 C C . MET A 1 92 ? -5.042 -7.043 -3.211 1.00 96.12 92 MET A C 1
ATOM 723 O O . MET A 1 92 ? -6.252 -7.097 -3.402 1.00 96.12 92 MET A O 1
ATOM 727 N N . ALA A 1 93 ? -4.180 -7.770 -3.930 1.00 95.00 93 ALA A N 1
ATOM 728 C CA . ALA A 1 93 ? -4.575 -8.678 -5.007 1.00 95.00 93 ALA A CA 1
ATOM 729 C C . ALA A 1 93 ? -5.617 -9.697 -4.541 1.00 95.00 93 ALA A C 1
ATOM 731 O O . ALA A 1 93 ? -6.664 -9.862 -5.164 1.00 95.00 93 ALA A O 1
ATOM 732 N N . ARG A 1 94 ? -5.365 -10.347 -3.399 1.00 94.88 94 ARG A N 1
ATOM 733 C CA . ARG A 1 94 ? -6.306 -11.317 -2.827 1.00 94.88 94 ARG A CA 1
ATOM 734 C C . ARG A 1 94 ? -7.582 -10.694 -2.309 1.00 94.88 94 ARG A C 1
ATOM 736 O O . ARG A 1 94 ? -8.646 -11.283 -2.464 1.00 94.88 94 ARG A O 1
ATOM 743 N N . ARG A 1 95 ? -7.461 -9.546 -1.646 1.00 94.69 95 ARG A N 1
ATOM 744 C CA . ARG A 1 95 ? -8.605 -8.877 -1.033 1.00 94.69 95 ARG A CA 1
ATOM 745 C C . ARG A 1 95 ? -9.575 -8.347 -2.081 1.00 94.69 95 ARG A C 1
ATOM 747 O O . ARG A 1 95 ? -10.778 -8.509 -1.914 1.00 94.69 95 ARG A O 1
ATOM 754 N N . ASP A 1 96 ? -9.046 -7.738 -3.134 1.00 94.75 96 ASP A N 1
ATOM 755 C CA . ASP A 1 96 ? -9.841 -7.046 -4.146 1.00 94.75 96 ASP A CA 1
ATOM 756 C C . ASP A 1 96 ? -10.121 -7.924 -5.380 1.00 94.75 96 ASP A C 1
ATOM 758 O O . ASP A 1 96 ? -10.826 -7.498 -6.289 1.00 94.75 96 ASP A O 1
ATOM 762 N N . GLY A 1 97 ? -9.564 -9.141 -5.447 1.00 94.56 97 GLY A N 1
ATOM 763 C CA . GLY A 1 97 ? -9.622 -9.973 -6.654 1.00 94.56 97 GLY A CA 1
ATOM 764 C C . GLY A 1 97 ? -8.882 -9.340 -7.839 1.00 94.56 97 GLY A C 1
ATOM 765 O O . GLY A 1 97 ? -9.252 -9.549 -8.993 1.00 94.56 97 GLY A O 1
ATOM 766 N N . ASN A 1 98 ? -7.857 -8.531 -7.558 1.00 92.56 98 ASN A N 1
ATOM 767 C CA . ASN A 1 98 ? -7.155 -7.730 -8.551 1.00 92.56 98 ASN A CA 1
ATOM 768 C C . ASN A 1 98 ? -6.004 -8.535 -9.184 1.00 92.56 98 ASN A C 1
ATOM 770 O O . ASN A 1 98 ? -4.919 -8.664 -8.611 1.00 92.56 98 ASN A O 1
ATOM 774 N N . GLY A 1 99 ? -6.247 -9.066 -10.387 1.00 87.81 99 GLY A N 1
ATOM 775 C CA . GLY A 1 99 ? -5.265 -9.856 -11.140 1.00 87.81 99 GLY A CA 1
ATOM 776 C C . GLY A 1 99 ? -4.027 -9.069 -11.580 1.00 87.81 99 GLY A C 1
ATOM 777 O O . GLY A 1 99 ? -2.961 -9.656 -11.741 1.00 87.81 99 GLY A O 1
ATOM 778 N N . PHE A 1 100 ? -4.134 -7.747 -11.714 1.00 87.81 100 PHE A N 1
ATOM 779 C CA . PHE A 1 100 ? -2.987 -6.897 -12.012 1.00 87.81 100 PHE A CA 1
ATOM 780 C C . PHE A 1 100 ? -2.032 -6.817 -10.814 1.00 87.81 100 PHE A C 1
ATOM 782 O O . PHE A 1 100 ? -0.837 -7.054 -10.968 1.00 87.81 100 PHE A O 1
ATOM 789 N N . TYR A 1 101 ? -2.550 -6.602 -9.601 1.00 90.38 101 TYR A N 1
ATOM 790 C CA . TYR A 1 101 ? -1.718 -6.643 -8.392 1.00 90.38 101 TYR A CA 1
ATOM 791 C C . TYR A 1 101 ? -1.096 -8.021 -8.151 1.00 90.38 101 TYR A C 1
ATOM 793 O O . TYR A 1 101 ? 0.032 -8.095 -7.671 1.00 90.38 101 TYR A O 1
ATOM 801 N N . ALA A 1 102 ? -1.801 -9.103 -8.502 1.00 88.12 102 ALA A N 1
ATOM 802 C CA . ALA A 1 102 ? -1.236 -10.450 -8.436 1.00 88.12 102 ALA A CA 1
ATOM 803 C C . ALA A 1 102 ? -0.019 -10.581 -9.365 1.00 88.12 102 ALA A C 1
ATOM 805 O O . ALA A 1 102 ? 1.038 -11.011 -8.921 1.00 88.12 102 ALA A O 1
ATOM 806 N N . ALA A 1 103 ? -0.138 -10.116 -10.612 1.00 85.75 103 ALA A N 1
ATOM 807 C CA . ALA A 1 103 ? 0.959 -10.157 -11.576 1.00 85.75 103 ALA A CA 1
ATOM 808 C C . ALA A 1 103 ? 2.180 -9.331 -11.135 1.00 85.75 103 ALA A C 1
ATOM 810 O O . ALA A 1 103 ? 3.308 -9.755 -11.358 1.00 85.75 103 ALA A O 1
ATOM 811 N N . VAL A 1 104 ? 1.972 -8.176 -10.490 1.00 83.44 104 VAL A N 1
ATOM 812 C CA . VAL A 1 104 ? 3.073 -7.360 -9.943 1.00 83.44 104 VAL A CA 1
ATOM 813 C C . VAL A 1 104 ? 3.742 -8.043 -8.745 1.00 83.44 104 VAL A C 1
ATOM 815 O O . VAL A 1 104 ? 4.953 -7.941 -8.587 1.00 83.44 104 VAL A O 1
ATOM 818 N N . ALA A 1 105 ? 2.976 -8.744 -7.904 1.00 84.50 105 ALA A N 1
ATOM 819 C CA . ALA A 1 105 ? 3.518 -9.473 -6.756 1.00 84.50 105 ALA A CA 1
ATOM 820 C C . ALA A 1 105 ? 4.310 -10.736 -7.144 1.00 84.50 105 ALA A C 1
ATOM 822 O O . ALA A 1 105 ? 5.155 -11.173 -6.365 1.00 84.50 105 ALA A O 1
ATOM 823 N N . ASP A 1 106 ? 4.026 -11.312 -8.314 1.00 82.00 106 ASP A N 1
ATOM 824 C CA . ASP A 1 106 ? 4.680 -12.518 -8.841 1.00 82.00 106 ASP A CA 1
ATOM 825 C C . ASP A 1 106 ? 5.958 -12.220 -9.661 1.00 82.00 106 ASP A C 1
ATOM 827 O O . ASP A 1 106 ? 6.594 -13.153 -10.160 1.00 82.00 106 ASP A O 1
ATOM 831 N N . TRP A 1 107 ? 6.323 -10.942 -9.828 1.00 67.06 107 TRP A N 1
ATOM 832 C CA . TRP A 1 107 ? 7.481 -10.477 -10.606 1.00 67.06 107 TRP A CA 1
ATOM 833 C C . TRP A 1 107 ? 8.797 -10.518 -9.815 1.00 67.06 107 TRP A C 1
ATOM 835 O O . TRP A 1 107 ? 9.818 -10.964 -10.394 1.00 67.06 107 TRP A O 1
#

Secondary structure (DSSP, 8-state):
--GGG-----B-TTS-BS--S-TTHHHHHHHHHHHHHHHTT-GGGHHHHHHHHHHHHHHHHTT-S---S---S-THHHHHHHHHHHHHHHHHHHHHT-HHHHHHHT-

Foldseek 3Di:
DCPVVPDDQQADPQLDRPPPDALLVLLVQLVVLVVCCVVVVPVVSCVSNVSNVVNLVVVVCVPVDDDPDDDDDDVPRSVVSLVSNLVSLVVCCVVVVPVVSVVSSVD